Protein AF-A0A0D6M7W8-F1 (afdb_monomer_lite)

Secondary structure (DSSP, 8-state):
--S-EEEEEE--TT--GGGS---TT--EESS-EEEEEE-S--BTTTT-TT--EE--SS-BTTEEEEEES-SS--B---TT--EE-SSEEEEE--TT--SGGGS-HHHHB-SS---EEE-PPP--SSSS-------TTHHHHHHHHHHHHHHHSS--

InterPro domains:
  IPR000494 Receptor L-domain [PF01030] (2-108)
  IPR036941 Receptor L-domain superfamily [G3DSA:3.80.20.20] (1-138)

Sequence (156 aa):
MEGSMVLSLIQASNVTEADFPVFHHLREITGSLLIFHVRKLSTLSRIFPNLRIIGGQNLIQHFSLIIYQNEDLMDIGLSKLRLIRNGGVRVAENNKMCYSRYIDWKHLMAGPLNDILVDDAVEIGVGEGKICEFMTSLVYSYAAVILEVSLTSSFG

Radius of gyration: 15.67 Å; chains: 1; bounding box: 47×44×33 Å

pLDDT: mean 79.04, std 20.47, range [32.41, 97.88]

Foldseek 3Di:
DEEEAEADDPDDPPDALVPAAADPPAAEYQAAYEYYHDENHAECCRRCVRHAEQNRPHADVQARYYHAQYARHAYHNVLNHQAYEGGEHAADNHQNYPDPVVQPQVRRYDYPHYDYHHDGQDPDDDDPGDDPDPPVPVVVVRVVSVVVVVVVVPPD

Organism: NCBI:txid53326

Structure (mmCIF, N/CA/C/O backbone):
data_AF-A0A0D6M7W8-F1
#
_entry.id   AF-A0A0D6M7W8-F1
#
loop_
_atom_site.group_PDB
_atom_site.id
_atom_site.type_symbol
_atom_site.label_atom_id
_atom_site.label_alt_id
_atom_site.label_comp_id
_atom_site.label_asym_id
_atom_site.label_entity_id
_atom_site.label_seq_id
_atom_site.pdbx_PDB_ins_code
_atom_site.Cartn_x
_atom_site.Cartn_y
_atom_site.Cartn_z
_atom_site.occupancy
_atom_site.B_iso_or_equiv
_atom_site.auth_seq_id
_atom_site.auth_comp_id
_atom_site.auth_asym_id
_atom_site.auth_atom_id
_atom_site.pdbx_PDB_model_num
ATOM 1 N N . MET A 1 1 ? -3.921 -13.991 -2.825 1.00 82.81 1 MET A N 1
ATOM 2 C CA . MET A 1 1 ? -5.092 -13.607 -3.633 1.00 82.81 1 MET A CA 1
ATOM 3 C C . MET A 1 1 ? -4.616 -13.455 -5.053 1.00 82.81 1 MET A C 1
ATOM 5 O O . MET A 1 1 ? -3.616 -12.779 -5.270 1.00 82.81 1 MET A O 1
ATOM 9 N N . GLU A 1 2 ? -5.296 -14.115 -5.980 1.00 86.06 2 GLU A N 1
ATOM 10 C CA . GLU A 1 2 ? -5.044 -13.926 -7.401 1.00 86.06 2 GLU A CA 1
ATOM 11 C C . GLU A 1 2 ? -5.752 -12.651 -7.873 1.00 86.06 2 GLU A C 1
ATOM 13 O O . GLU A 1 2 ? -6.916 -12.423 -7.541 1.00 86.06 2 GLU A O 1
ATOM 18 N N . GLY A 1 3 ? -5.035 -11.804 -8.603 1.00 91.88 3 GLY A N 1
ATOM 19 C CA . GLY A 1 3 ? -5.550 -10.557 -9.153 1.00 91.88 3 GLY A CA 1
ATOM 20 C C . GLY A 1 3 ? -5.312 -9.333 -8.271 1.00 91.88 3 GLY A C 1
ATOM 21 O O . GLY A 1 3 ? -4.494 -9.340 -7.346 1.00 91.88 3 GLY A O 1
ATOM 22 N N . SER A 1 4 ? -6.000 -8.250 -8.631 1.00 94.44 4 SER A N 1
ATOM 23 C CA . SER A 1 4 ? -5.906 -6.948 -7.969 1.00 94.44 4 SER A CA 1
ATOM 24 C C . SER A 1 4 ? -6.969 -6.801 -6.884 1.00 94.44 4 SER A C 1
ATOM 26 O O . SER A 1 4 ? -8.061 -7.359 -6.983 1.00 94.44 4 SER A O 1
ATOM 28 N N . MET A 1 5 ? -6.661 -6.007 -5.867 1.00 94.31 5 MET A N 1
ATOM 29 C CA . MET A 1 5 ? -7.565 -5.694 -4.771 1.00 94.31 5 MET A CA 1
ATOM 30 C C . MET A 1 5 ? -7.838 -4.195 -4.736 1.00 94.31 5 MET A C 1
ATOM 32 O O . MET A 1 5 ? -6.912 -3.386 -4.763 1.00 94.31 5 MET A O 1
ATOM 36 N N . VAL A 1 6 ? -9.117 -3.834 -4.671 1.00 93.31 6 VAL A N 1
ATOM 37 C CA . VAL A 1 6 ? -9.568 -2.443 -4.607 1.00 93.31 6 VAL A CA 1
ATOM 38 C C . VAL A 1 6 ? -10.407 -2.268 -3.350 1.00 93.31 6 VAL A C 1
ATOM 40 O O . VAL A 1 6 ? -11.412 -2.955 -3.174 1.00 93.31 6 VAL A O 1
ATOM 43 N N . LEU A 1 7 ? -9.993 -1.350 -2.483 1.00 90.44 7 LEU A N 1
ATOM 44 C CA . LEU A 1 7 ? -10.772 -0.876 -1.348 1.00 90.44 7 LEU A CA 1
ATOM 45 C C . LEU A 1 7 ? -11.191 0.563 -1.638 1.00 90.44 7 LEU A C 1
ATOM 47 O O . LEU A 1 7 ? -10.346 1.459 -1.680 1.00 90.44 7 LEU A O 1
ATOM 51 N N . SER A 1 8 ? -12.488 0.786 -1.849 1.00 86.38 8 SER A N 1
ATOM 52 C CA . SER A 1 8 ? -12.995 2.113 -2.190 1.00 86.38 8 SER A CA 1
ATOM 53 C C . SER A 1 8 ? -14.363 2.436 -1.605 1.00 86.38 8 SER A C 1
ATOM 55 O O . SER A 1 8 ? -15.157 1.529 -1.371 1.00 86.38 8 SER A O 1
ATOM 57 N N . LEU A 1 9 ? -14.662 3.736 -1.482 1.00 69.88 9 LEU A N 1
ATOM 58 C CA . LEU A 1 9 ? -16.016 4.284 -1.290 1.00 69.88 9 LEU A CA 1
ATOM 59 C C . LEU A 1 9 ? -16.754 3.784 -0.035 1.00 69.88 9 LEU A C 1
ATOM 61 O O . LEU A 1 9 ? -17.901 3.344 -0.099 1.00 69.88 9 LEU A O 1
ATOM 65 N N . ILE A 1 10 ? -16.130 3.925 1.135 1.00 67.94 10 ILE A N 1
ATOM 66 C CA . ILE A 1 10 ? -16.795 3.679 2.423 1.00 67.94 10 ILE A CA 1
ATOM 67 C C . ILE A 1 10 ? -17.137 5.035 3.049 1.00 67.94 10 ILE A C 1
ATOM 69 O O . ILE A 1 10 ? -16.314 5.657 3.715 1.00 67.94 10 ILE A O 1
ATOM 73 N N . GLN A 1 11 ? -18.347 5.531 2.759 1.00 63.16 11 GLN A N 1
ATOM 74 C CA . GLN A 1 11 ? -18.834 6.858 3.183 1.00 63.16 11 GLN A CA 1
ATOM 75 C C . GLN A 1 11 ? -19.989 6.809 4.194 1.00 63.16 11 GLN A C 1
ATOM 77 O O . GLN A 1 11 ? -20.475 7.858 4.616 1.00 63.16 11 GLN A O 1
ATOM 82 N N . ALA A 1 12 ? -20.457 5.620 4.573 1.00 70.06 12 ALA A N 1
ATOM 83 C CA . ALA A 1 12 ? -21.596 5.495 5.473 1.00 70.06 12 ALA A CA 1
ATOM 84 C C . ALA A 1 12 ? -21.256 6.056 6.866 1.00 70.06 12 ALA A C 1
ATOM 86 O O . ALA A 1 12 ? -20.265 5.668 7.479 1.00 70.06 12 ALA A O 1
ATOM 87 N N . SER A 1 13 ? -22.103 6.951 7.381 1.00 68.81 13 SER A N 1
ATOM 88 C CA . SER A 1 13 ? -21.911 7.637 8.672 1.00 68.81 13 SER A CA 1
ATOM 89 C C . SER A 1 13 ? -21.843 6.692 9.873 1.00 68.81 13 SER A C 1
ATOM 91 O O . SER A 1 13 ? -21.274 7.049 10.900 1.00 68.81 13 SER A O 1
ATOM 93 N N . ASN A 1 14 ? -22.425 5.501 9.735 1.00 77.88 14 ASN A N 1
ATOM 94 C CA . ASN A 1 14 ? -22.518 4.500 10.795 1.00 77.88 14 ASN A CA 1
ATOM 95 C C . ASN A 1 14 ? -21.407 3.448 10.708 1.00 77.88 14 ASN A C 1
ATOM 97 O O . ASN A 1 14 ? -21.354 2.567 11.558 1.00 77.88 14 ASN A O 1
ATOM 101 N N . VAL A 1 15 ? -20.551 3.521 9.682 1.00 82.06 15 VAL A N 1
ATOM 102 C CA . VAL A 1 15 ? -19.404 2.626 9.564 1.00 82.06 15 VAL A CA 1
ATOM 103 C C . VAL A 1 15 ? -18.311 3.123 10.489 1.00 82.06 15 VAL A C 1
ATOM 105 O O . VAL A 1 15 ? -17.835 4.258 10.403 1.00 82.06 15 VAL A O 1
ATOM 108 N N . THR A 1 16 ? -17.923 2.245 11.391 1.00 85.56 16 THR A N 1
ATOM 109 C CA . THR A 1 16 ? -16.757 2.401 12.237 1.00 85.56 16 THR A CA 1
ATOM 110 C C . THR A 1 16 ? -15.578 1.698 11.588 1.00 85.56 16 THR A C 1
ATOM 112 O O . THR A 1 16 ? -15.721 0.887 10.672 1.00 85.56 16 THR A O 1
ATOM 115 N N . GLU A 1 17 ? -14.381 1.949 12.107 1.00 84.50 17 GLU A N 1
ATOM 116 C CA . GLU A 1 17 ? -13.222 1.180 11.681 1.00 84.50 17 GLU A CA 1
ATOM 117 C C . GLU A 1 17 ? -13.486 -0.328 11.856 1.00 84.50 17 GLU A C 1
ATOM 119 O O . GLU A 1 17 ? -12.999 -1.130 11.068 1.00 84.50 17 GLU A O 1
ATOM 124 N N . ALA A 1 18 ? -14.236 -0.747 12.895 1.00 86.62 18 ALA A N 1
ATOM 125 C CA . ALA A 1 18 ? -14.540 -2.148 13.251 1.00 86.62 18 ALA A CA 1
ATOM 126 C C . ALA A 1 18 ? -15.162 -2.959 12.097 1.00 86.62 18 ALA A C 1
ATOM 128 O O . ALA A 1 18 ? -14.924 -4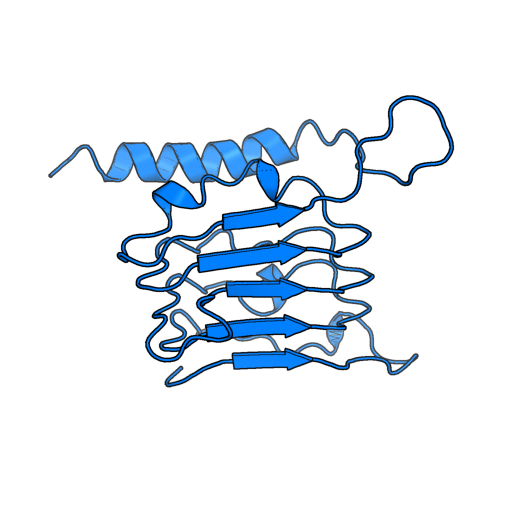.160 11.991 1.00 86.62 18 ALA A O 1
ATOM 129 N N . ASP A 1 19 ? -15.857 -2.283 11.190 1.00 88.12 19 ASP A N 1
ATOM 130 C CA . ASP A 1 19 ? -16.630 -2.914 10.121 1.00 88.12 19 ASP A CA 1
ATOM 131 C C . ASP A 1 19 ? -15.791 -3.251 8.877 1.00 88.12 19 ASP A C 1
ATOM 133 O O . ASP A 1 19 ? -16.252 -3.957 7.979 1.00 88.12 19 ASP A O 1
ATOM 137 N N . PHE A 1 20 ? -14.545 -2.770 8.808 1.00 89.31 20 PHE A N 1
ATOM 138 C CA . PHE A 1 20 ? -13.643 -3.098 7.708 1.00 89.31 20 PHE A CA 1
ATOM 139 C C . PHE A 1 20 ? -13.233 -4.578 7.741 1.00 89.31 20 PHE A C 1
ATOM 141 O O . PHE A 1 20 ? -12.866 -5.092 8.806 1.00 89.31 20 PHE A O 1
ATOM 148 N N . PRO A 1 21 ? -13.224 -5.263 6.579 1.00 90.44 21 PRO A N 1
ATOM 149 C CA . PRO A 1 21 ? -12.827 -6.661 6.503 1.00 90.44 21 PRO A CA 1
ATOM 150 C C . PRO A 1 21 ? -11.360 -6.831 6.899 1.00 90.44 21 PRO A C 1
ATOM 152 O O . PRO A 1 21 ? -10.509 -6.012 6.554 1.00 90.44 21 PRO A O 1
ATOM 155 N N . VAL A 1 22 ? -11.056 -7.930 7.589 1.00 93.56 22 VAL A N 1
ATOM 156 C CA . VAL A 1 22 ? -9.690 -8.272 7.992 1.00 93.56 22 VAL A CA 1
ATOM 157 C C . VAL A 1 22 ? -9.239 -9.535 7.275 1.00 93.56 22 VAL A C 1
ATOM 159 O O . VAL A 1 22 ? -9.831 -10.605 7.418 1.00 93.56 22 VAL A O 1
ATOM 162 N N . PHE A 1 23 ? -8.139 -9.438 6.535 1.00 94.50 23 PHE A N 1
ATOM 163 C CA . PHE A 1 23 ? -7.569 -10.548 5.783 1.00 94.50 23 PHE A CA 1
ATOM 164 C C . PHE A 1 23 ? -6.382 -11.166 6.529 1.00 94.50 23 PHE A C 1
ATOM 166 O O . PHE A 1 23 ? -5.224 -11.030 6.131 1.00 94.50 23 PHE A O 1
ATOM 173 N N . HIS A 1 24 ? -6.665 -11.896 7.612 1.00 93.56 24 HIS A N 1
ATOM 174 C CA . HIS A 1 24 ? -5.638 -12.473 8.495 1.00 93.56 24 HIS A CA 1
ATOM 175 C C . HIS A 1 24 ? -4.612 -13.363 7.779 1.00 93.56 24 HIS A C 1
ATOM 177 O O . HIS A 1 24 ? -3.445 -13.389 8.168 1.00 93.56 24 HIS A O 1
ATOM 183 N N . HIS A 1 25 ? -5.016 -14.088 6.736 1.00 95.31 25 HIS A N 1
ATOM 184 C CA . HIS A 1 25 ? -4.146 -15.039 6.035 1.00 95.31 25 HIS A CA 1
ATOM 185 C C . HIS A 1 25 ? -3.609 -14.515 4.702 1.00 95.31 25 HIS A C 1
ATOM 187 O O . HIS A 1 25 ? -2.801 -15.193 4.065 1.00 95.31 25 HIS A O 1
ATOM 193 N N . LEU A 1 26 ? -4.025 -13.321 4.272 1.00 96.38 26 LEU A N 1
ATOM 194 C CA . LEU A 1 26 ? -3.564 -12.760 3.012 1.00 96.38 26 LEU A CA 1
ATOM 195 C C . LEU A 1 26 ? -2.109 -12.316 3.153 1.00 96.38 26 LEU A C 1
ATOM 197 O O . LEU A 1 26 ? -1.793 -11.395 3.900 1.00 96.38 26 LEU A O 1
ATOM 201 N N . ARG A 1 27 ? -1.225 -13.001 2.425 1.00 96.88 27 ARG A N 1
ATOM 202 C CA . ARG A 1 27 ? 0.217 -12.712 2.392 1.00 96.88 27 ARG A CA 1
ATOM 203 C C . ARG A 1 27 ? 0.687 -12.121 1.073 1.00 96.88 27 ARG A C 1
ATOM 205 O O . ARG A 1 27 ? 1.743 -11.499 1.029 1.00 96.88 27 ARG A O 1
ATOM 212 N N . GLU A 1 28 ? -0.093 -12.304 0.019 1.00 97.44 28 GLU A N 1
ATOM 213 C CA . GLU A 1 28 ? 0.285 -11.927 -1.333 1.00 97.44 28 GLU A CA 1
ATOM 214 C C . GLU A 1 28 ? -0.940 -11.499 -2.135 1.00 97.44 28 GLU A C 1
ATOM 216 O O . GLU A 1 28 ? -1.966 -12.191 -2.130 1.00 97.44 28 GLU A O 1
ATOM 221 N N . ILE A 1 29 ? -0.802 -10.377 -2.833 1.00 97.88 29 ILE A N 1
ATOM 222 C CA . ILE A 1 29 ? -1.714 -9.896 -3.873 1.00 97.88 29 ILE A CA 1
ATOM 223 C C . ILE A 1 29 ? -0.927 -9.965 -5.178 1.00 97.88 29 ILE A C 1
ATOM 225 O O . ILE A 1 29 ? 0.118 -9.330 -5.278 1.00 97.88 29 ILE A O 1
ATOM 229 N N . THR A 1 30 ? -1.369 -10.749 -6.163 1.00 97.25 30 THR A N 1
ATOM 230 C CA . THR A 1 30 ? -0.576 -10.926 -7.395 1.00 97.25 30 THR A CA 1
ATOM 231 C C . THR A 1 30 ? -0.694 -9.742 -8.364 1.00 97.25 30 THR A C 1
ATOM 233 O O . THR A 1 30 ? 0.226 -9.504 -9.146 1.00 97.25 30 THR A O 1
ATOM 236 N N . GLY A 1 31 ? -1.785 -8.972 -8.301 1.00 96.69 31 GLY A N 1
ATOM 237 C CA . GLY A 1 31 ? -2.010 -7.745 -9.075 1.00 96.69 31 GLY A CA 1
ATOM 238 C C . GLY A 1 31 ? -1.614 -6.464 -8.330 1.00 96.69 31 GLY A C 1
ATOM 239 O O . GLY A 1 31 ? -0.595 -6.437 -7.637 1.00 96.69 31 GLY A O 1
ATOM 240 N N . SER A 1 32 ? -2.432 -5.417 -8.482 1.00 97.00 32 SER A N 1
ATOM 241 C CA . SER A 1 32 ? -2.307 -4.136 -7.769 1.00 97.00 32 SER A CA 1
ATOM 242 C C . SER A 1 32 ? -3.165 -4.088 -6.506 1.00 97.00 32 SER A C 1
ATOM 244 O O . SER A 1 32 ? -4.230 -4.702 -6.443 1.00 97.00 32 SER A O 1
ATOM 246 N N . LEU A 1 33 ? -2.749 -3.276 -5.539 1.00 97.25 33 LEU A N 1
ATOM 247 C CA . LEU A 1 33 ? -3.551 -2.840 -4.402 1.00 97.25 33 LEU A CA 1
ATOM 248 C C . LEU A 1 33 ? -3.910 -1.356 -4.565 1.00 97.25 33 LEU A C 1
ATOM 250 O O . LEU A 1 33 ? -3.019 -0.511 -4.633 1.00 97.25 33 LEU A O 1
ATOM 254 N N . LEU A 1 34 ? -5.206 -1.045 -4.604 1.00 96.31 34 LEU A N 1
ATOM 255 C CA . LEU A 1 34 ? -5.737 0.319 -4.674 1.00 96.31 34 LEU A CA 1
ATOM 256 C C . LEU A 1 34 ? -6.595 0.615 -3.442 1.00 96.31 34 LEU A C 1
ATOM 258 O O . LEU A 1 34 ? -7.587 -0.072 -3.206 1.00 96.31 34 LEU A O 1
ATOM 262 N N . ILE A 1 35 ? -6.242 1.663 -2.702 1.00 95.31 35 ILE A N 1
ATOM 263 C CA . ILE A 1 35 ? -7.006 2.206 -1.576 1.00 95.31 35 ILE A CA 1
ATOM 264 C C . ILE A 1 35 ? -7.423 3.635 -1.921 1.00 95.31 35 ILE A C 1
ATOM 266 O O . ILE A 1 35 ? -6.566 4.515 -2.042 1.00 95.31 35 ILE A O 1
ATOM 270 N N . PHE A 1 36 ? -8.723 3.864 -2.097 1.00 93.12 36 PHE A N 1
ATOM 271 C CA . PHE A 1 36 ? -9.232 5.108 -2.672 1.00 93.12 36 PHE A CA 1
ATOM 272 C C . PHE A 1 36 ? -10.520 5.608 -2.012 1.00 93.12 36 PHE A C 1
ATOM 274 O O . PHE A 1 36 ? -11.500 4.871 -1.930 1.00 93.12 36 PHE A O 1
ATOM 281 N N . HIS A 1 37 ? -10.567 6.877 -1.592 1.00 91.38 37 HIS A N 1
ATOM 282 C CA . HIS A 1 37 ? -11.753 7.475 -0.951 1.00 91.38 37 HIS A CA 1
ATOM 283 C C . HIS A 1 37 ? -12.287 6.677 0.252 1.00 91.38 37 HIS A C 1
ATOM 285 O O . HIS A 1 37 ? -13.500 6.529 0.445 1.00 91.38 37 HIS A O 1
ATOM 291 N N . VAL A 1 38 ? -11.385 6.144 1.073 1.00 89.94 38 VAL A N 1
ATOM 292 C CA . VAL A 1 38 ? -11.745 5.482 2.327 1.00 89.94 38 VAL A CA 1
ATOM 293 C C . VAL A 1 38 ? -11.792 6.506 3.464 1.00 89.94 38 VAL A C 1
ATOM 295 O O . VAL A 1 38 ? -10.905 7.353 3.609 1.00 89.94 38 VAL A O 1
ATOM 298 N N . ARG A 1 39 ? -12.839 6.415 4.290 1.00 90.06 39 ARG A N 1
ATOM 299 C CA . ARG A 1 39 ? -13.011 7.168 5.542 1.00 90.06 39 ARG A CA 1
ATOM 300 C C . ARG A 1 39 ? -13.029 6.216 6.730 1.00 90.06 39 ARG A C 1
ATOM 302 O O . ARG A 1 39 ? -13.268 5.029 6.557 1.00 90.06 39 ARG A O 1
ATOM 309 N N . LYS A 1 40 ? -12.814 6.739 7.936 1.00 89.88 40 LYS A N 1
ATOM 310 C CA . LYS A 1 40 ? -12.862 6.004 9.215 1.00 89.88 40 LYS A CA 1
ATOM 311 C C . LYS A 1 40 ? -11.875 4.839 9.346 1.00 89.88 40 LYS A C 1
ATOM 313 O O . LYS A 1 40 ? -12.013 4.041 10.265 1.00 89.88 40 LYS A O 1
ATOM 318 N N . LEU A 1 41 ? -10.875 4.770 8.471 1.00 90.12 41 LEU A N 1
ATOM 319 C CA . LEU A 1 41 ? -9.780 3.810 8.534 1.00 90.12 41 LEU A CA 1
ATOM 320 C C . LEU A 1 41 ? -8.485 4.556 8.831 1.00 90.12 41 LEU A C 1
ATOM 322 O O . LEU A 1 41 ? -8.070 5.382 8.023 1.00 90.12 41 LEU A O 1
ATOM 326 N N . SER A 1 42 ? -7.861 4.262 9.969 1.00 90.00 42 SER A N 1
ATOM 327 C CA . SER A 1 42 ? -6.637 4.935 10.418 1.00 90.00 42 SER A CA 1
ATOM 328 C C . SER A 1 42 ? -5.364 4.279 9.880 1.00 90.00 42 SER A C 1
ATOM 330 O O . SER A 1 42 ? -4.378 4.973 9.624 1.00 90.00 42 SER A O 1
ATOM 332 N N . THR A 1 43 ? -5.393 2.958 9.661 1.00 90.19 43 THR A N 1
ATOM 333 C CA . THR A 1 43 ? -4.235 2.162 9.230 1.00 90.19 43 THR A CA 1
ATOM 334 C C . THR A 1 43 ? -4.629 0.944 8.391 1.00 90.19 43 THR A C 1
ATOM 336 O O . THR A 1 43 ? -5.629 0.279 8.672 1.00 90.19 43 THR A O 1
ATOM 339 N N . LEU A 1 44 ? -3.819 0.581 7.385 1.00 92.31 44 LEU A N 1
ATOM 340 C CA . LEU A 1 44 ? -4.037 -0.658 6.617 1.00 92.31 44 LEU A CA 1
ATOM 341 C C . LEU A 1 44 ? -3.544 -1.908 7.354 1.00 92.31 44 LEU A C 1
ATOM 343 O O . LEU A 1 44 ? -3.912 -3.015 6.958 1.00 92.31 44 LEU A O 1
ATOM 347 N N . SER A 1 45 ? -2.767 -1.757 8.436 1.00 90.88 45 SER A N 1
ATOM 348 C CA . SER A 1 45 ? -2.283 -2.880 9.261 1.00 90.88 45 SER A CA 1
ATOM 349 C C . SER A 1 45 ? -3.424 -3.770 9.746 1.00 90.88 45 SER A C 1
ATOM 351 O O . SER A 1 45 ? -3.282 -4.986 9.854 1.00 90.88 45 SER A O 1
ATOM 353 N N . ARG A 1 46 ? -4.589 -3.168 9.986 1.00 90.06 46 ARG A N 1
ATOM 354 C CA . ARG A 1 46 ? -5.772 -3.878 10.437 1.00 90.06 46 ARG A CA 1
ATOM 355 C C . ARG A 1 46 ? -6.421 -4.717 9.340 1.00 90.06 46 ARG A C 1
ATOM 357 O O . ARG A 1 46 ? -6.885 -5.812 9.626 1.00 90.06 46 ARG A O 1
ATOM 364 N N . ILE A 1 47 ? -6.449 -4.228 8.105 1.00 93.56 47 ILE A N 1
ATOM 365 C CA . ILE A 1 47 ? -7.050 -4.939 6.967 1.00 93.56 47 ILE A CA 1
ATOM 366 C C . ILE A 1 47 ? -6.083 -6.005 6.444 1.00 93.56 47 ILE A C 1
ATOM 368 O O . ILE A 1 47 ? -6.485 -7.133 6.153 1.00 93.56 47 ILE A O 1
A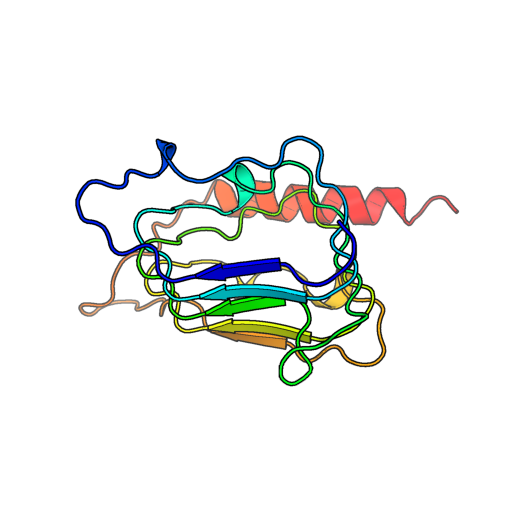TOM 372 N N . PHE A 1 48 ? -4.794 -5.669 6.378 1.00 95.50 48 PHE A N 1
ATOM 373 C CA . PHE A 1 48 ? -3.737 -6.474 5.771 1.00 95.50 48 PHE A CA 1
ATOM 374 C C . PHE A 1 48 ? -2.584 -6.776 6.747 1.00 95.50 48 PHE A C 1
ATOM 376 O O . PHE A 1 48 ? -1.422 -6.510 6.432 1.00 95.50 48 PHE A O 1
ATOM 383 N N . PRO A 1 49 ? -2.848 -7.403 7.911 1.00 94.88 49 PRO A N 1
ATOM 384 C CA . PRO A 1 49 ? -1.846 -7.578 8.973 1.00 94.88 49 PRO A CA 1
ATOM 385 C C . PRO A 1 49 ? -0.667 -8.480 8.585 1.00 94.88 49 PRO A C 1
ATOM 387 O O . PRO A 1 49 ? 0.352 -8.532 9.278 1.00 94.88 49 PRO A O 1
ATOM 390 N N . ASN A 1 50 ? -0.819 -9.261 7.513 1.00 95.75 50 ASN A N 1
ATOM 391 C CA . ASN A 1 50 ? 0.155 -10.252 7.073 1.00 95.75 50 ASN A CA 1
ATOM 392 C C . ASN A 1 50 ? 0.571 -10.112 5.609 1.00 95.75 50 ASN A C 1
ATOM 394 O O . ASN A 1 50 ? 1.255 -11.010 5.115 1.00 95.75 50 ASN A O 1
ATOM 398 N N . LEU A 1 51 ? 0.212 -9.013 4.938 1.00 96.94 51 LEU A N 1
ATOM 399 C CA . LEU A 1 51 ? 0.606 -8.782 3.552 1.00 96.94 51 LEU A CA 1
ATOM 400 C C . LEU A 1 51 ? 2.125 -8.601 3.461 1.00 96.94 51 LEU A C 1
ATOM 402 O O . LEU A 1 51 ? 2.714 -7.814 4.197 1.00 96.94 51 LEU A O 1
ATOM 406 N N . ARG A 1 52 ? 2.751 -9.367 2.567 1.00 96.62 52 ARG A N 1
ATOM 407 C CA . ARG A 1 52 ? 4.205 -9.407 2.364 1.00 96.62 52 ARG A CA 1
ATOM 408 C C . ARG A 1 52 ? 4.615 -9.061 0.945 1.00 96.62 52 ARG A C 1
ATOM 410 O O . ARG A 1 52 ? 5.706 -8.528 0.759 1.00 96.62 52 ARG A O 1
ATOM 417 N N . ILE A 1 53 ? 3.773 -9.397 -0.031 1.00 96.81 53 ILE A N 1
ATOM 418 C CA . ILE A 1 53 ? 4.114 -9.314 -1.449 1.00 96.81 53 ILE A CA 1
ATOM 419 C C . ILE A 1 53 ? 2.989 -8.640 -2.237 1.00 96.81 53 ILE A C 1
ATOM 421 O O . ILE A 1 53 ? 1.826 -9.041 -2.129 1.00 96.81 53 ILE A O 1
ATOM 425 N N . ILE A 1 54 ? 3.363 -7.672 -3.072 1.00 97.62 54 ILE A N 1
ATOM 426 C CA . ILE A 1 54 ? 2.534 -7.126 -4.152 1.00 97.62 54 ILE A CA 1
ATOM 427 C C . ILE A 1 54 ? 3.183 -7.530 -5.479 1.00 97.62 54 ILE A C 1
ATOM 429 O O . ILE A 1 54 ? 4.355 -7.249 -5.732 1.00 97.62 54 ILE A O 1
ATOM 433 N N . GLY A 1 55 ? 2.447 -8.266 -6.305 1.00 96.06 55 GLY A N 1
ATOM 434 C CA . GLY A 1 55 ? 2.973 -8.907 -7.505 1.00 96.06 55 GLY A CA 1
ATOM 435 C C . GLY A 1 55 ? 3.045 -7.988 -8.721 1.00 96.06 55 GLY A C 1
ATOM 436 O O . GLY A 1 55 ? 3.963 -8.142 -9.522 1.00 96.06 55 GLY A O 1
ATOM 437 N N . GLY A 1 56 ? 2.114 -7.042 -8.872 1.00 95.44 56 GLY A N 1
ATOM 438 C CA . GLY A 1 56 ? 2.123 -6.103 -9.996 1.00 95.44 56 GLY A CA 1
ATOM 439 C C . GLY A 1 56 ? 1.991 -6.760 -11.375 1.00 95.44 56 GLY A C 1
ATOM 440 O O . GLY A 1 56 ? 2.536 -6.248 -12.351 1.00 95.44 56 GLY A O 1
ATOM 441 N N . GLN A 1 57 ? 1.297 -7.902 -11.473 1.00 94.56 57 GLN A N 1
ATOM 442 C CA . GLN A 1 57 ? 0.990 -8.544 -12.763 1.00 94.56 57 GLN A CA 1
ATOM 443 C C . GLN A 1 57 ? 0.007 -7.712 -13.599 1.00 94.56 57 GLN A C 1
ATOM 445 O O . GLN A 1 57 ? 0.105 -7.670 -14.819 1.00 94.56 57 GLN A O 1
ATOM 450 N N . ASN A 1 58 ? -0.914 -7.025 -12.922 1.00 94.75 58 ASN A N 1
ATOM 451 C CA . ASN A 1 58 ? -1.837 -6.061 -13.506 1.00 94.75 58 ASN A CA 1
ATOM 452 C C . ASN A 1 58 ? -1.550 -4.722 -12.843 1.00 94.75 58 ASN A C 1
ATOM 454 O O . ASN A 1 58 ? -1.657 -4.659 -11.624 1.00 94.75 58 ASN A O 1
ATOM 458 N N . LEU A 1 59 ? -1.176 -3.702 -13.617 1.00 94.50 59 LEU A N 1
ATOM 459 C CA . LEU A 1 59 ? -0.839 -2.369 -13.113 1.00 94.50 59 LEU A CA 1
ATOM 460 C C . LEU A 1 59 ? -1.981 -1.385 -13.362 1.00 94.50 59 LEU A C 1
ATOM 462 O O . LEU A 1 59 ? -2.683 -1.476 -14.368 1.00 94.50 59 LEU A O 1
ATOM 466 N N . ILE A 1 60 ? -2.118 -0.395 -12.485 1.00 93.81 60 ILE A N 1
ATOM 467 C CA . ILE A 1 60 ? -3.064 0.712 -12.641 1.00 93.81 60 ILE A CA 1
ATOM 468 C C . ILE A 1 60 ? -2.238 1.974 -12.873 1.00 93.81 60 ILE A C 1
ATOM 470 O O . ILE A 1 60 ? -1.530 2.415 -11.974 1.00 93.81 60 ILE A O 1
ATOM 474 N N . GLN A 1 61 ? -2.289 2.534 -14.086 1.00 91.06 61 GLN A N 1
ATOM 475 C CA . GLN A 1 61 ? -1.476 3.701 -14.474 1.00 91.06 61 GLN A CA 1
ATOM 476 C C . GLN A 1 61 ? 0.024 3.531 -14.138 1.00 91.06 61 GLN A C 1
ATOM 478 O O . GLN A 1 61 ? 0.658 4.471 -13.682 1.00 91.06 61 GLN A O 1
ATOM 483 N N . HIS A 1 62 ? 0.577 2.327 -14.341 1.00 93.56 62 HIS A N 1
ATOM 484 C CA . HIS A 1 62 ? 1.958 1.924 -13.996 1.00 93.56 62 HIS A CA 1
ATOM 485 C C . HIS A 1 62 ? 2.248 1.650 -12.508 1.00 93.56 62 HIS A C 1
ATOM 487 O O . HIS A 1 62 ? 3.336 1.174 -12.181 1.00 93.56 62 HIS A O 1
ATOM 493 N N . PHE A 1 63 ? 1.275 1.833 -11.615 1.00 96.31 63 PHE A N 1
ATOM 494 C CA . PHE A 1 63 ? 1.424 1.582 -10.180 1.00 96.31 63 PHE A CA 1
ATOM 495 C C . PHE A 1 63 ? 0.830 0.233 -9.759 1.00 96.31 63 PHE A C 1
ATOM 497 O O . PHE A 1 63 ? -0.224 -0.203 -10.244 1.00 96.31 63 PHE A O 1
ATOM 504 N N . SER A 1 64 ? 1.501 -0.427 -8.818 1.00 96.62 64 SER A N 1
ATOM 505 C CA . SER A 1 64 ? 1.025 -1.654 -8.168 1.00 96.62 64 SER A CA 1
ATOM 506 C C . SER A 1 64 ? 0.553 -1.421 -6.736 1.00 96.62 64 SER A C 1
ATOM 508 O O . SER A 1 64 ? -0.270 -2.188 -6.240 1.00 96.62 64 SER A O 1
ATOM 510 N N . LEU A 1 65 ? 0.986 -0.333 -6.099 1.00 97.00 65 LEU A N 1
ATOM 511 C CA . LEU A 1 65 ? 0.451 0.147 -4.829 1.00 97.00 65 LEU A CA 1
ATOM 512 C C . LEU A 1 65 ? -0.034 1.586 -4.996 1.00 97.00 65 LEU A C 1
ATOM 514 O O . LEU A 1 65 ? 0.758 2.473 -5.310 1.00 97.00 65 LEU A O 1
ATOM 518 N N . ILE A 1 66 ? -1.327 1.814 -4.776 1.00 96.56 66 ILE A N 1
ATOM 519 C CA . ILE A 1 66 ? -1.944 3.138 -4.847 1.00 96.56 66 ILE A CA 1
ATOM 520 C C . ILE A 1 66 ? -2.736 3.386 -3.566 1.00 96.56 66 ILE A C 1
ATOM 522 O O . ILE A 1 66 ? -3.677 2.655 -3.262 1.00 96.56 66 ILE A O 1
ATOM 526 N N . ILE A 1 67 ? -2.382 4.440 -2.840 1.00 95.12 67 ILE A N 1
ATOM 527 C CA . ILE A 1 67 ? -3.092 4.925 -1.656 1.00 95.12 67 ILE A CA 1
ATOM 528 C C . I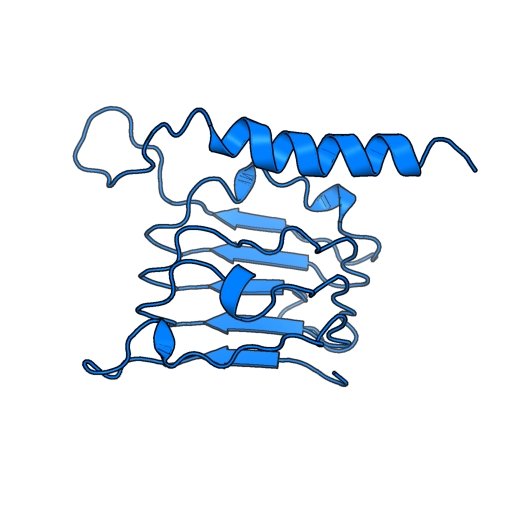LE A 1 67 ? -3.412 6.395 -1.906 1.00 95.12 67 ILE A C 1
ATOM 530 O O . ILE A 1 67 ? -2.527 7.250 -1.854 1.00 95.12 67 ILE A O 1
ATOM 534 N N . TYR A 1 68 ? -4.663 6.689 -2.242 1.00 93.31 68 TYR A N 1
ATOM 535 C CA . TYR A 1 68 ? -5.035 7.984 -2.802 1.00 93.31 68 TYR A CA 1
ATOM 536 C C . TYR A 1 68 ? -6.331 8.537 -2.203 1.00 93.31 68 TYR A C 1
ATOM 538 O O . TYR A 1 68 ? -7.314 7.808 -2.072 1.00 93.31 68 TYR A O 1
ATOM 546 N N . GLN A 1 69 ? -6.354 9.832 -1.872 1.00 91.81 69 GLN A N 1
ATOM 547 C CA . GLN A 1 69 ? -7.561 10.550 -1.425 1.00 91.81 69 GLN A CA 1
ATOM 548 C C . GLN A 1 69 ? -8.285 9.919 -0.220 1.00 91.81 69 GLN A C 1
ATOM 550 O O . GLN A 1 69 ? -9.519 9.890 -0.167 1.00 91.81 69 GLN A O 1
ATOM 555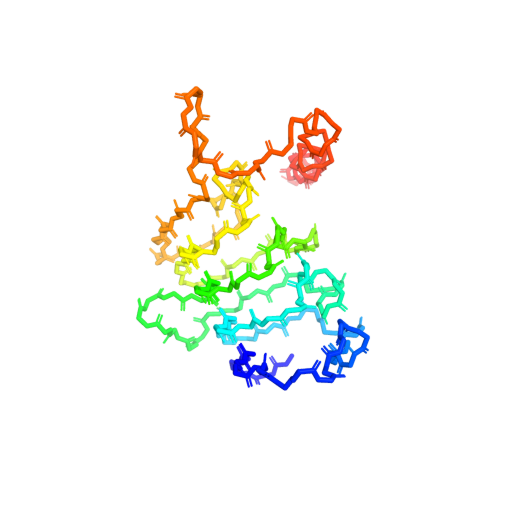 N N . ASN A 1 70 ? -7.535 9.402 0.760 1.00 90.56 70 ASN A N 1
ATOM 556 C CA . ASN A 1 70 ? -8.100 8.865 2.001 1.00 90.56 70 ASN A CA 1
ATOM 557 C C . ASN A 1 70 ? -8.088 9.934 3.106 1.00 90.56 70 ASN A C 1
ATOM 559 O O . ASN A 1 70 ? -7.059 10.540 3.398 1.00 90.56 70 ASN A O 1
ATOM 563 N N . GLU A 1 71 ? -9.246 10.175 3.725 1.00 88.31 71 GLU A N 1
ATOM 564 C CA . GLU A 1 71 ? -9.449 11.323 4.626 1.00 88.31 71 GLU A CA 1
ATOM 565 C C . GLU A 1 71 ? -8.939 11.072 6.050 1.00 88.31 71 GLU A C 1
ATOM 567 O O . GLU A 1 71 ? -8.430 11.981 6.705 1.00 88.31 71 GLU A O 1
ATOM 572 N N . ASP A 1 72 ? -9.092 9.837 6.532 1.00 88.81 72 ASP A N 1
ATOM 573 C CA . ASP A 1 72 ? -8.795 9.452 7.915 1.00 88.81 72 ASP A CA 1
ATOM 574 C C . ASP A 1 72 ? -7.535 8.588 8.058 1.00 88.81 72 ASP A C 1
ATOM 576 O O . ASP A 1 72 ? -7.135 8.288 9.182 1.00 88.81 72 ASP A O 1
ATOM 580 N N . LEU A 1 73 ? -6.907 8.211 6.939 1.00 88.19 73 LEU A N 1
ATOM 581 C CA . LEU A 1 73 ? -5.747 7.325 6.924 1.00 88.19 73 LEU A CA 1
ATOM 582 C C . LEU A 1 73 ? -4.503 8.089 7.390 1.00 88.19 73 LEU A C 1
ATOM 584 O O . LEU A 1 73 ? -4.083 9.048 6.744 1.00 88.19 73 LEU A O 1
ATOM 588 N N . MET A 1 74 ? -3.939 7.662 8.519 1.00 85.94 74 MET A N 1
ATOM 589 C CA . MET A 1 74 ? -2.794 8.308 9.172 1.00 85.94 74 MET A CA 1
ATOM 590 C C . MET A 1 74 ? -1.486 7.566 8.912 1.00 85.94 74 MET A C 1
ATOM 592 O O . MET A 1 74 ? -0.436 8.187 8.768 1.00 85.94 74 MET A O 1
ATOM 596 N N . ASP A 1 75 ? -1.561 6.239 8.832 1.00 83.81 75 ASP A N 1
ATOM 597 C CA . ASP A 1 75 ? -0.412 5.363 8.640 1.00 83.81 75 ASP A CA 1
ATOM 598 C C . ASP A 1 75 ? -0.719 4.293 7.584 1.00 83.81 75 ASP A C 1
ATOM 600 O O . ASP A 1 75 ? -1.823 3.747 7.520 1.00 83.81 75 ASP A O 1
ATOM 604 N N . ILE A 1 76 ? 0.273 3.949 6.765 1.00 89.06 76 ILE A N 1
ATOM 605 C CA . ILE A 1 76 ? 0.161 2.841 5.813 1.00 89.06 76 ILE A CA 1
ATOM 606 C C . ILE A 1 76 ? 0.076 1.518 6.581 1.00 89.06 76 ILE A C 1
ATOM 608 O O . ILE A 1 76 ? -0.749 0.674 6.244 1.00 89.06 76 ILE A O 1
ATOM 612 N N . GLY A 1 77 ? 0.880 1.317 7.630 1.00 88.00 77 GLY A N 1
ATOM 613 C CA . GLY A 1 77 ? 0.769 0.150 8.517 1.00 88.00 77 GLY A CA 1
ATOM 614 C C . GLY A 1 77 ? 1.097 -1.212 7.886 1.00 88.00 77 GLY A C 1
ATOM 615 O O . GLY A 1 77 ? 0.870 -2.253 8.502 1.00 88.00 77 GLY A O 1
ATOM 616 N N . LEU A 1 78 ? 1.643 -1.253 6.668 1.00 91.12 78 LEU A N 1
ATOM 617 C CA . LEU A 1 78 ? 2.028 -2.495 5.986 1.00 91.12 78 LEU A CA 1
ATOM 618 C C . LEU A 1 78 ? 3.417 -2.982 6.442 1.00 91.12 78 LEU A C 1
ATOM 620 O O . LEU A 1 78 ? 4.311 -3.208 5.633 1.00 91.12 78 LEU A O 1
ATOM 624 N N . SER A 1 79 ? 3.604 -3.171 7.750 1.00 87.19 79 SER A N 1
ATOM 625 C CA . SER A 1 79 ? 4.910 -3.456 8.378 1.00 87.19 79 SER A CA 1
ATOM 626 C C . SER A 1 79 ? 5.579 -4.763 7.932 1.00 87.19 79 SER A C 1
ATOM 628 O O . SER A 1 79 ? 6.789 -4.928 8.078 1.00 87.19 79 SER A O 1
ATOM 630 N N . LYS A 1 80 ? 4.805 -5.707 7.383 1.00 92.50 80 LYS A N 1
ATOM 631 C CA . LYS A 1 80 ? 5.315 -6.983 6.857 1.00 92.50 80 LYS A CA 1
ATOM 632 C C . LYS A 1 80 ? 5.541 -6.971 5.351 1.00 92.50 80 LYS A C 1
ATOM 634 O O . LYS A 1 80 ? 5.979 -7.995 4.827 1.00 92.50 80 LYS A O 1
ATOM 639 N N . LEU A 1 81 ? 5.262 -5.862 4.666 1.00 94.44 81 LEU A N 1
ATOM 640 C CA . LEU A 1 81 ? 5.543 -5.729 3.244 1.00 94.44 81 LEU A CA 1
ATOM 641 C C . LEU A 1 81 ? 7.055 -5.822 3.034 1.00 94.44 81 LEU A C 1
ATOM 643 O O . LEU A 1 81 ? 7.824 -5.075 3.632 1.00 94.44 81 LEU A O 1
ATOM 647 N N . ARG A 1 82 ? 7.477 -6.789 2.219 1.00 93.56 82 ARG A N 1
ATOM 648 C CA . ARG A 1 82 ? 8.891 -7.038 1.911 1.00 93.56 82 ARG A CA 1
ATOM 649 C C . ARG A 1 82 ? 9.207 -6.860 0.435 1.00 93.56 82 ARG A C 1
ATOM 651 O O . ARG A 1 82 ? 10.365 -6.650 0.109 1.00 93.56 82 ARG A O 1
ATOM 658 N N . LEU A 1 83 ? 8.213 -6.996 -0.444 1.00 94.44 83 LEU A N 1
ATOM 659 C CA . LEU A 1 83 ? 8.460 -7.023 -1.879 1.00 94.44 83 LEU A CA 1
ATOM 660 C C . LEU A 1 83 ? 7.286 -6.478 -2.693 1.00 94.44 83 LEU A C 1
ATOM 662 O O . LEU A 1 83 ? 6.154 -6.950 -2.581 1.00 94.44 83 LEU A O 1
ATOM 666 N N . ILE A 1 84 ? 7.604 -5.560 -3.593 1.00 96.31 84 ILE A N 1
ATOM 667 C CA . ILE A 1 84 ? 6.791 -5.120 -4.718 1.00 96.31 84 ILE A CA 1
ATOM 668 C C . ILE A 1 84 ? 7.520 -5.594 -5.978 1.00 96.31 84 ILE A C 1
ATOM 670 O O . ILE A 1 84 ? 8.573 -5.072 -6.348 1.00 96.31 84 ILE A O 1
ATOM 674 N N . ARG A 1 85 ? 7.005 -6.652 -6.614 1.00 95.25 85 ARG A N 1
ATOM 675 C CA . ARG A 1 85 ? 7.704 -7.315 -7.729 1.00 95.25 85 ARG A CA 1
ATOM 676 C C . ARG A 1 85 ? 7.738 -6.468 -8.995 1.00 95.25 85 ARG A C 1
ATOM 678 O O . ARG A 1 85 ? 8.701 -6.557 -9.746 1.00 95.25 85 ARG A O 1
ATOM 685 N N . ASN A 1 86 ? 6.688 -5.697 -9.251 1.00 94.44 86 ASN A N 1
ATOM 686 C CA . ASN A 1 86 ? 6.559 -4.873 -10.446 1.00 94.44 86 ASN A CA 1
ATOM 687 C C . ASN A 1 86 ? 5.602 -3.703 -10.195 1.00 94.44 86 ASN A C 1
ATOM 689 O O . ASN A 1 86 ? 4.660 -3.839 -9.413 1.00 94.44 86 ASN A O 1
ATOM 693 N N . GLY A 1 87 ? 5.816 -2.590 -10.895 1.00 95.50 87 GLY A N 1
ATOM 694 C CA . GLY A 1 87 ? 5.004 -1.380 -10.797 1.00 95.50 87 GLY A CA 1
ATOM 695 C C . GLY A 1 87 ? 5.455 -0.427 -9.695 1.00 95.50 87 GLY A C 1
ATOM 696 O O . GLY A 1 87 ? 6.050 -0.835 -8.699 1.00 95.50 87 GLY A O 1
ATOM 697 N N . GLY A 1 88 ? 5.130 0.848 -9.889 1.00 95.25 88 GLY A N 1
ATOM 698 C CA . GLY A 1 88 ? 5.460 1.917 -8.956 1.00 95.25 88 GLY A CA 1
ATOM 699 C C . GLY A 1 88 ? 4.573 1.969 -7.709 1.00 95.25 88 GLY A C 1
ATOM 700 O O . GLY A 1 88 ? 3.560 1.266 -7.590 1.00 95.25 88 GLY A O 1
ATOM 701 N N . VAL A 1 89 ? 4.915 2.904 -6.825 1.00 95.56 89 VAL A N 1
ATOM 702 C CA . VAL A 1 89 ? 4.155 3.269 -5.624 1.00 95.56 89 VAL A CA 1
ATOM 703 C C . VAL A 1 89 ? 3.614 4.690 -5.757 1.00 95.56 89 VAL A C 1
ATOM 705 O O . VAL A 1 89 ? 4.368 5.626 -6.017 1.00 95.56 89 VAL A O 1
ATOM 708 N N . ARG A 1 90 ? 2.308 4.857 -5.535 1.00 95.12 90 ARG A N 1
ATOM 709 C CA . ARG A 1 90 ? 1.647 6.162 -5.453 1.00 95.12 90 ARG A CA 1
ATOM 710 C C . ARG A 1 90 ? 0.955 6.330 -4.107 1.00 95.12 90 ARG A C 1
ATOM 712 O O . ARG A 1 90 ? -0.005 5.623 -3.811 1.00 95.12 90 ARG A O 1
ATOM 719 N N . VAL A 1 91 ? 1.391 7.307 -3.327 1.00 93.31 91 VAL A N 1
ATOM 720 C CA . VAL A 1 91 ? 0.771 7.724 -2.069 1.00 93.31 91 VAL A CA 1
ATOM 721 C C . VAL A 1 91 ? 0.550 9.225 -2.151 1.00 93.31 91 VAL A C 1
ATOM 723 O O . VAL A 1 91 ? 1.503 9.981 -2.070 1.00 93.31 91 VAL A O 1
ATOM 726 N N . ALA A 1 92 ? -0.680 9.677 -2.373 1.00 91.06 92 ALA A N 1
ATOM 727 C CA . ALA A 1 92 ? -0.939 11.106 -2.558 1.00 91.06 92 ALA A CA 1
ATOM 728 C C . ALA A 1 92 ? -2.322 11.511 -2.046 1.00 91.06 92 ALA A C 1
ATOM 730 O O . ALA A 1 92 ? -3.247 10.700 -2.012 1.00 91.06 92 ALA A O 1
ATOM 731 N N . GLU A 1 93 ? -2.469 12.781 -1.669 1.00 89.19 93 GLU A N 1
ATOM 732 C CA . GLU A 1 93 ? -3.743 13.375 -1.232 1.00 89.19 93 GLU A CA 1
ATOM 733 C C . GLU A 1 93 ? -4.395 12.651 -0.033 1.00 89.19 93 GLU A C 1
ATOM 735 O O . GLU A 1 93 ? -5.615 12.626 0.116 1.00 89.19 93 GLU A O 1
ATOM 740 N N . ASN A 1 94 ? -3.590 12.049 0.848 1.00 88.44 94 ASN A N 1
ATOM 741 C CA . ASN A 1 94 ? -4.072 11.456 2.097 1.00 88.44 94 ASN A CA 1
ATOM 742 C C . ASN A 1 94 ? -3.914 12.483 3.231 1.00 88.44 94 ASN A C 1
ATOM 744 O O . ASN A 1 94 ? -2.835 12.632 3.797 1.00 88.44 94 ASN A O 1
ATOM 748 N N . ASN A 1 95 ? -4.989 13.208 3.555 1.00 83.50 95 ASN A N 1
ATOM 749 C CA . ASN A 1 95 ? -4.947 14.453 4.347 1.00 83.50 95 ASN A CA 1
ATOM 750 C C . ASN A 1 95 ? -4.349 14.339 5.758 1.00 83.50 95 ASN A C 1
ATOM 752 O O . ASN A 1 95 ? -3.966 15.355 6.336 1.00 83.50 95 ASN A O 1
ATOM 756 N N . LYS A 1 96 ? -4.333 13.137 6.340 1.00 84.25 96 LYS A N 1
ATOM 757 C CA . LYS A 1 96 ? -3.794 12.876 7.683 1.00 84.25 96 LYS A CA 1
ATOM 758 C C . LYS A 1 96 ? -2.562 11.976 7.668 1.00 84.25 96 LYS A C 1
ATOM 760 O O . LYS A 1 96 ? -2.069 11.625 8.736 1.00 84.25 96 LYS A O 1
ATOM 765 N N . MET A 1 97 ? -2.092 11.577 6.487 1.00 83.69 97 MET A N 1
ATOM 766 C CA . MET A 1 97 ? -0.968 10.665 6.366 1.00 83.69 97 MET A CA 1
ATOM 767 C C . MET A 1 97 ? 0.339 11.415 6.563 1.00 83.69 97 MET A C 1
ATOM 769 O O . MET A 1 97 ? 0.642 12.374 5.851 1.00 83.69 97 MET A O 1
ATOM 773 N N . CYS A 1 98 ? 1.115 10.925 7.518 1.00 74.69 98 CYS A N 1
ATOM 774 C CA . CYS A 1 98 ? 2.438 11.425 7.831 1.00 74.69 98 CYS A CA 1
ATOM 775 C C . CYS A 1 98 ? 3.456 10.306 7.610 1.00 74.69 98 CYS A C 1
ATOM 777 O O . CYS A 1 98 ? 3.151 9.129 7.796 1.00 74.69 98 CYS A O 1
ATOM 779 N N . TYR A 1 99 ? 4.687 10.681 7.276 1.00 74.06 99 TYR A N 1
ATOM 780 C CA . TYR A 1 99 ? 5.853 9.798 7.225 1.00 74.06 99 TYR A CA 1
ATOM 781 C C . TYR A 1 99 ? 5.944 8.803 6.064 1.00 74.06 99 TYR A C 1
ATOM 783 O O . TYR A 1 99 ? 6.919 8.048 6.012 1.00 74.06 99 TYR A O 1
ATOM 791 N N . SER A 1 100 ? 5.019 8.804 5.102 1.00 80.75 100 SER A N 1
ATOM 792 C CA . SER A 1 100 ? 5.126 7.887 3.961 1.00 80.75 100 SER A CA 1
ATOM 793 C C . SER A 1 100 ? 6.347 8.192 3.081 1.00 80.75 100 SER A C 1
ATOM 795 O O . SER A 1 100 ? 6.878 7.284 2.433 1.00 80.75 100 SER A O 1
ATOM 797 N N . ARG A 1 101 ? 6.875 9.428 3.146 1.00 80.38 101 ARG A N 1
ATOM 798 C CA . ARG A 1 101 ? 8.141 9.837 2.509 1.00 80.38 101 ARG A CA 1
ATOM 799 C C . ARG A 1 101 ? 9.392 9.174 3.096 1.00 80.38 101 ARG A C 1
ATOM 801 O O . ARG A 1 101 ? 10.407 9.108 2.412 1.00 80.38 101 ARG A O 1
ATOM 808 N N . TYR A 1 102 ? 9.351 8.720 4.353 1.00 80.88 102 TYR A N 1
ATOM 809 C CA . TYR A 1 102 ? 10.518 8.139 5.038 1.00 80.88 102 TYR A CA 1
ATOM 810 C C . TYR A 1 102 ? 10.642 6.623 4.831 1.00 80.88 102 TYR A C 1
ATOM 812 O O . TYR A 1 102 ? 11.597 6.012 5.307 1.00 80.88 102 TYR A O 1
ATOM 820 N N . ILE A 1 103 ? 9.692 6.002 4.132 1.00 84.00 103 ILE A N 1
ATOM 821 C CA . ILE A 1 103 ? 9.764 4.589 3.764 1.00 84.00 103 ILE A CA 1
ATOM 822 C C . ILE A 1 103 ? 10.739 4.446 2.590 1.00 84.00 103 ILE A C 1
ATOM 824 O O . ILE A 1 103 ? 10.599 5.121 1.570 1.00 84.00 103 ILE A O 1
ATOM 828 N N . ASP A 1 104 ? 11.705 3.531 2.707 1.00 87.00 104 ASP A N 1
ATOM 829 C CA . ASP A 1 104 ? 12.605 3.190 1.601 1.00 87.00 104 ASP A CA 1
ATOM 830 C C . ASP A 1 104 ? 11.886 2.311 0.565 1.00 87.00 104 ASP A C 1
ATOM 832 O O . ASP A 1 104 ? 12.054 1.092 0.485 1.00 87.00 104 ASP A O 1
ATOM 836 N N . TRP A 1 105 ? 11.034 2.949 -0.237 1.00 89.81 105 TRP A N 1
ATOM 837 C CA . TRP A 1 105 ? 10.280 2.291 -1.301 1.00 89.81 105 TRP A CA 1
ATOM 838 C C . TRP A 1 105 ? 11.189 1.617 -2.325 1.00 89.81 105 TRP A C 1
ATOM 840 O O . TRP A 1 105 ? 10.831 0.568 -2.857 1.00 89.81 105 TRP A O 1
ATOM 850 N N . LYS A 1 106 ? 12.374 2.184 -2.584 1.00 89.56 106 LYS A N 1
ATOM 851 C CA . LYS A 1 106 ? 13.332 1.608 -3.535 1.00 89.56 106 LYS A CA 1
ATOM 852 C C . LYS A 1 106 ? 13.818 0.247 -3.065 1.00 89.56 106 LYS A C 1
ATOM 854 O O . LYS A 1 106 ? 13.923 -0.653 -3.887 1.00 89.56 106 LYS A O 1
ATOM 859 N N . HIS A 1 107 ? 14.049 0.080 -1.765 1.00 90.19 107 HIS A N 1
ATOM 860 C CA . HIS A 1 107 ? 14.430 -1.210 -1.198 1.00 90.19 107 HIS A CA 1
ATOM 861 C C . HIS A 1 107 ? 13.318 -2.268 -1.299 1.00 90.19 107 HIS A C 1
ATOM 863 O O . HIS A 1 107 ? 13.598 -3.457 -1.428 1.00 90.19 107 HIS A O 1
ATOM 869 N N . LEU A 1 108 ? 12.051 -1.851 -1.268 1.00 90.56 108 LEU A N 1
ATOM 870 C CA . LEU A 1 108 ? 10.909 -2.762 -1.384 1.00 90.56 108 LEU A CA 1
ATOM 871 C C . LEU A 1 108 ? 10.599 -3.165 -2.832 1.00 90.56 108 LEU A C 1
ATOM 873 O O . LEU A 1 108 ? 9.892 -4.150 -3.040 1.00 90.56 108 LEU A O 1
ATOM 877 N N . MET A 1 109 ? 11.079 -2.426 -3.832 1.00 93.38 109 MET A N 1
ATOM 878 C CA . MET A 1 109 ? 10.761 -2.655 -5.244 1.00 93.38 109 MET A CA 1
ATOM 879 C C . MET A 1 109 ? 11.867 -3.430 -5.964 1.00 93.38 109 MET A C 1
ATOM 881 O O . MET A 1 109 ? 13.041 -3.090 -5.865 1.00 93.38 109 MET A O 1
ATOM 885 N N . ALA A 1 110 ? 11.484 -4.436 -6.754 1.00 89.56 110 ALA A N 1
ATOM 886 C CA . ALA A 1 110 ? 12.423 -5.240 -7.551 1.00 89.56 110 ALA A CA 1
ATOM 887 C C . ALA A 1 110 ? 12.235 -5.107 -9.074 1.00 89.56 110 ALA A C 1
ATOM 889 O O . ALA A 1 110 ? 13.084 -5.557 -9.843 1.00 89.56 110 ALA A O 1
ATOM 890 N N . GLY A 1 111 ? 11.113 -4.538 -9.520 1.00 82.88 111 GLY A N 1
ATOM 891 C CA . GLY A 1 111 ? 10.741 -4.481 -10.933 1.00 82.88 111 GLY A CA 1
ATOM 892 C C . GLY A 1 111 ? 11.379 -3.321 -11.706 1.00 82.88 111 GLY A C 1
ATOM 893 O O . GLY A 1 111 ? 11.846 -2.355 -11.105 1.00 82.88 111 GLY A O 1
ATOM 894 N N . PRO A 1 112 ? 11.357 -3.381 -13.053 1.00 79.50 112 PRO A N 1
ATOM 895 C CA . PRO A 1 112 ? 11.884 -2.317 -13.909 1.00 79.50 112 PRO A CA 1
ATOM 896 C C . PRO A 1 112 ? 11.029 -1.043 -13.861 1.00 79.50 112 PRO A C 1
ATOM 898 O O . PRO A 1 112 ? 11.539 0.046 -14.095 1.00 79.50 112 PRO A O 1
ATOM 901 N N . LEU A 1 113 ? 9.733 -1.184 -13.566 1.00 80.19 113 LEU A N 1
ATOM 902 C CA . LEU A 1 113 ? 8.827 -0.073 -13.292 1.00 80.19 113 LEU A CA 1
ATOM 903 C C . LEU A 1 113 ? 8.839 0.193 -11.788 1.00 80.19 113 LEU A C 1
ATOM 905 O O . LEU A 1 113 ? 8.345 -0.637 -11.024 1.00 80.19 113 LEU A O 1
ATOM 909 N N . ASN A 1 114 ? 9.411 1.324 -11.382 1.00 82.06 114 ASN A N 1
ATOM 910 C CA . ASN A 1 114 ? 9.657 1.673 -9.982 1.00 82.06 114 ASN A CA 1
ATOM 911 C C . ASN A 1 114 ? 9.411 3.164 -9.688 1.00 82.06 114 ASN A C 1
ATOM 913 O O . ASN A 1 114 ? 10.074 3.751 -8.832 1.00 82.06 114 ASN A O 1
ATOM 917 N N . ASP A 1 115 ? 8.455 3.773 -10.395 1.00 90.00 115 ASP A N 1
ATOM 918 C CA . ASP A 1 115 ? 8.053 5.160 -10.158 1.00 90.00 115 ASP A CA 1
ATOM 919 C C . ASP A 1 115 ? 7.540 5.326 -8.721 1.00 90.00 115 ASP A C 1
ATOM 921 O O . ASP A 1 115 ? 6.684 4.569 -8.262 1.00 90.00 115 ASP A O 1
ATOM 925 N N . ILE A 1 116 ? 8.052 6.326 -8.004 1.00 91.12 116 ILE A N 1
ATOM 926 C CA . ILE A 1 116 ? 7.633 6.653 -6.636 1.00 91.12 116 ILE A CA 1
ATOM 927 C C . ILE A 1 116 ? 7.023 8.048 -6.663 1.00 91.12 116 ILE A C 1
ATOM 929 O O . ILE A 1 116 ? 7.731 9.028 -6.892 1.00 91.12 116 ILE A O 1
ATOM 933 N N . LEU A 1 117 ? 5.720 8.133 -6.411 1.00 90.62 117 LEU A N 1
ATOM 934 C CA . LEU A 1 117 ? 4.986 9.386 -6.248 1.00 90.62 117 LEU A CA 1
ATOM 935 C C . LEU A 1 117 ? 4.426 9.425 -4.831 1.00 90.62 117 LEU A C 1
ATOM 937 O O . LEU A 1 117 ? 3.428 8.765 -4.549 1.00 90.62 117 LEU A O 1
ATOM 941 N N . VAL A 1 118 ? 5.092 10.144 -3.932 1.00 87.44 118 VAL A N 1
ATOM 942 C CA . VAL A 1 118 ? 4.723 10.192 -2.516 1.00 87.44 118 VAL A CA 1
ATOM 943 C C . VAL A 1 118 ? 4.600 11.640 -2.064 1.00 87.44 118 VAL A C 1
ATOM 945 O O . VAL A 1 118 ? 5.605 12.341 -1.969 1.00 87.44 118 VAL A O 1
ATOM 948 N N . ASP A 1 119 ? 3.371 12.038 -1.749 1.00 81.50 119 ASP A N 1
ATOM 949 C CA . ASP A 1 119 ? 3.004 13.343 -1.215 1.00 81.50 119 ASP A CA 1
ATOM 950 C C . ASP A 1 119 ? 2.393 13.145 0.179 1.00 81.50 119 ASP A C 1
ATOM 952 O O . ASP A 1 119 ? 1.264 12.666 0.331 1.00 81.50 119 ASP A O 1
ATOM 956 N N . ASP A 1 120 ? 3.159 13.499 1.208 1.00 68.12 120 ASP A N 1
ATOM 957 C CA . ASP A 1 120 ? 2.687 13.508 2.595 1.00 68.12 120 ASP A CA 1
ATOM 958 C 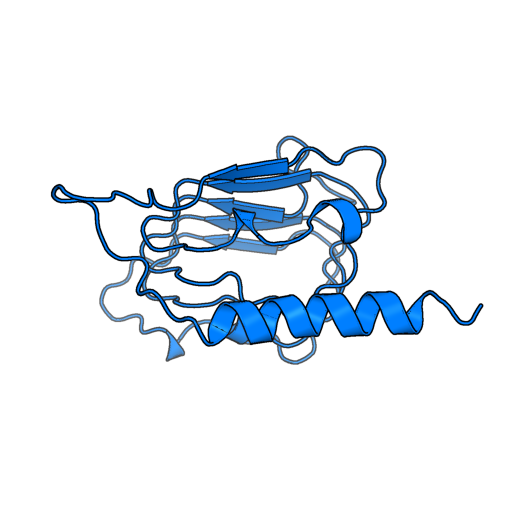C . ASP A 1 120 ? 1.826 14.747 2.884 1.00 68.12 120 ASP A C 1
ATOM 960 O O . ASP A 1 120 ? 1.940 15.778 2.212 1.00 68.12 120 ASP A O 1
ATOM 964 N N . ALA A 1 121 ? 1.026 14.688 3.955 1.00 59.34 121 ALA A N 1
ATOM 965 C CA . ALA A 1 121 ? 0.451 15.893 4.539 1.00 59.34 121 ALA A CA 1
ATOM 966 C C . ALA A 1 121 ? 1.572 16.907 4.854 1.00 59.34 121 ALA A C 1
ATOM 968 O O . ALA A 1 121 ? 2.667 16.544 5.300 1.00 59.34 121 ALA A O 1
ATOM 969 N N . VAL A 1 122 ? 1.323 18.186 4.563 1.00 52.38 122 VAL A N 1
ATOM 970 C CA . VAL A 1 122 ? 2.345 19.234 4.665 1.00 52.38 122 VAL A CA 1
ATOM 971 C C . VAL A 1 122 ? 2.797 19.388 6.122 1.00 52.38 122 VAL A C 1
ATOM 973 O O . VAL A 1 122 ? 1.992 19.708 6.994 1.00 52.38 122 VAL A O 1
ATOM 976 N N . GLU A 1 123 ? 4.100 19.230 6.376 1.00 48.50 123 GLU A N 1
ATOM 977 C CA . GLU A 1 123 ? 4.734 19.673 7.622 1.00 48.50 123 GLU A CA 1
ATOM 978 C C . GLU A 1 123 ? 4.811 21.210 7.583 1.00 48.50 123 GLU A C 1
ATOM 980 O O . GLU A 1 123 ? 5.775 21.773 7.066 1.00 48.50 123 GLU A O 1
ATOM 985 N N . ILE A 1 124 ? 3.784 21.921 8.061 1.00 44.44 124 ILE A N 1
ATOM 986 C CA . ILE A 1 124 ? 3.870 23.384 8.197 1.00 44.44 124 ILE A CA 1
ATOM 987 C C . ILE A 1 124 ? 4.388 23.729 9.591 1.00 44.44 124 ILE A C 1
ATOM 989 O O . ILE A 1 124 ? 3.666 23.669 10.586 1.00 44.44 124 ILE A O 1
ATOM 993 N N . GLY A 1 125 ? 5.649 24.160 9.644 1.00 48.81 125 GLY A N 1
ATOM 994 C CA . GLY A 1 125 ? 6.111 25.049 10.698 1.00 48.81 125 GLY A CA 1
ATOM 995 C C . GLY A 1 125 ? 5.358 26.378 10.604 1.00 48.81 125 GLY A C 1
ATOM 996 O O . GLY A 1 125 ? 5.441 27.062 9.594 1.00 48.81 125 GLY A O 1
ATOM 997 N N . VAL A 1 126 ? 4.640 26.725 11.675 1.00 44.66 126 VAL A N 1
ATOM 998 C CA . VAL A 1 126 ? 4.041 28.046 11.944 1.00 44.66 126 VAL A CA 1
ATOM 999 C C . VAL A 1 126 ? 3.040 28.534 10.879 1.00 44.66 126 VAL A C 1
ATOM 1001 O O . VAL A 1 126 ? 3.373 29.316 9.997 1.00 44.66 126 VAL A O 1
ATOM 1004 N N . GLY A 1 127 ? 1.769 28.143 11.032 1.00 44.19 127 GLY A N 1
ATOM 1005 C CA . GLY A 1 127 ? 0.634 28.775 10.345 1.00 44.19 127 GLY A CA 1
ATOM 1006 C C . GLY A 1 127 ? -0.398 27.770 9.844 1.00 44.19 127 GLY A C 1
ATOM 1007 O O . GLY A 1 127 ? -0.252 27.236 8.756 1.00 44.19 127 GLY A O 1
ATOM 1008 N N . GLU A 1 128 ? -1.419 27.498 10.661 1.00 48.94 128 GLU A N 1
ATOM 1009 C CA . GLU A 1 128 ? -2.701 26.849 10.306 1.00 48.94 128 GLU A CA 1
ATOM 1010 C C . GLU A 1 128 ? -2.669 25.627 9.347 1.00 48.94 128 GLU A C 1
ATOM 1012 O O . GLU A 1 128 ? -3.625 25.372 8.615 1.00 48.94 128 GLU A O 1
ATOM 1017 N N . GLY A 1 129 ? -1.609 24.814 9.395 1.00 43.34 129 GLY A N 1
ATOM 1018 C CA . GLY A 1 129 ? -1.514 23.492 8.763 1.00 43.34 129 GLY A CA 1
ATOM 1019 C C . GLY A 1 129 ? -1.612 22.373 9.806 1.00 43.34 129 GLY A C 1
ATOM 1020 O O . GLY A 1 129 ? -0.984 22.448 10.859 1.00 43.34 129 GLY A O 1
ATOM 1021 N N . LYS A 1 130 ? -2.456 21.367 9.550 1.00 50.28 130 LYS A N 1
ATOM 1022 C CA . LYS A 1 130 ? -2.846 20.309 10.503 1.00 50.28 130 LYS A CA 1
ATOM 1023 C C . LYS A 1 130 ? -1.762 19.233 10.717 1.00 50.28 130 LYS A C 1
ATOM 1025 O O . LYS A 1 130 ? -0.849 19.067 9.926 1.00 50.28 130 LYS A O 1
ATOM 1030 N N . ILE A 1 131 ? -1.919 18.532 11.838 1.00 53.75 131 ILE A N 1
ATOM 1031 C CA . ILE A 1 131 ? -0.914 17.919 12.716 1.00 53.75 131 ILE A CA 1
ATOM 1032 C C . ILE A 1 131 ? -0.347 16.581 12.190 1.00 53.75 131 ILE A C 1
ATOM 1034 O O . ILE A 1 131 ? -1.062 15.582 12.188 1.00 53.75 131 ILE A O 1
ATOM 1038 N N . CYS A 1 132 ? 0.953 16.527 11.883 1.00 53.41 132 CYS A N 1
ATOM 1039 C CA . CYS A 1 132 ? 1.770 15.358 12.221 1.00 53.41 132 CYS A CA 1
ATOM 1040 C C . CYS A 1 132 ? 2.281 15.602 13.647 1.00 53.41 132 CYS A C 1
ATOM 1042 O O . CYS A 1 132 ? 3.100 16.499 13.853 1.00 53.41 132 CYS A O 1
ATOM 1044 N N . GLU A 1 133 ? 1.765 14.896 14.658 1.00 48.09 133 GLU A N 1
ATOM 1045 C CA . GLU A 1 133 ? 2.366 14.985 15.994 1.00 48.09 133 GLU A CA 1
ATOM 1046 C C . GLU A 1 133 ? 3.803 14.484 15.878 1.00 48.09 133 GLU A C 1
ATOM 1048 O O . GLU A 1 133 ? 4.028 13.445 15.266 1.00 48.09 133 GLU A O 1
ATOM 1053 N N . PHE A 1 134 ? 4.773 15.195 16.460 1.00 46.12 134 PHE A N 1
ATOM 1054 C CA . PHE A 1 134 ? 6.146 14.716 16.626 1.00 46.12 134 PHE A CA 1
ATOM 1055 C C . PHE A 1 134 ? 6.159 13.465 17.530 1.00 46.12 134 PHE A C 1
ATOM 1057 O O . PHE A 1 134 ? 6.604 13.501 18.674 1.00 46.12 134 PHE A O 1
ATOM 1064 N N . MET A 1 135 ? 5.672 12.328 17.036 1.00 42.75 135 MET A N 1
ATOM 1065 C CA . MET A 1 135 ? 5.855 11.025 17.657 1.00 42.75 135 MET A CA 1
ATOM 1066 C C . MET A 1 135 ? 7.271 10.572 17.321 1.00 42.75 135 MET A C 1
ATOM 1068 O O . MET A 1 135 ? 7.506 9.743 16.442 1.00 42.75 135 MET A O 1
ATOM 1072 N N . THR A 1 136 ? 8.236 11.100 18.075 1.00 46.06 136 THR A N 1
ATOM 1073 C CA . THR A 1 136 ? 9.630 10.628 18.115 1.00 46.06 136 THR A CA 1
ATOM 1074 C C . THR A 1 136 ? 9.736 9.116 18.361 1.00 46.06 136 THR A C 1
ATOM 1076 O O . THR A 1 136 ? 10.787 8.540 18.116 1.00 46.06 136 THR A O 1
ATOM 1079 N N . SER A 1 137 ? 8.652 8.444 18.768 1.00 41.69 137 SER A N 1
ATOM 1080 C CA . SER A 1 137 ? 8.551 6.991 18.943 1.00 41.69 137 SER A CA 1
ATOM 1081 C C . SER A 1 137 ? 8.349 6.181 17.647 1.00 41.69 137 SER A C 1
ATOM 1083 O O . SER A 1 137 ? 8.890 5.078 17.553 1.00 41.69 137 SER A O 1
ATOM 1085 N N . LEU A 1 138 ? 7.615 6.674 16.638 1.00 45.28 138 LEU A N 1
ATOM 1086 C CA . LEU A 1 138 ? 7.293 5.871 15.438 1.00 45.28 138 LEU A CA 1
ATOM 1087 C C . LEU A 1 138 ? 8.430 5.836 14.413 1.00 45.28 138 LEU A C 1
ATOM 1089 O O . LEU A 1 138 ? 8.586 4.838 13.707 1.00 45.28 138 LEU A O 1
ATOM 1093 N N . VAL A 1 139 ? 9.277 6.869 14.402 1.00 46.25 139 VAL A N 1
ATOM 1094 C CA . VAL A 1 139 ? 10.517 6.894 13.610 1.00 46.25 139 VAL A CA 1
ATOM 1095 C C . VAL A 1 139 ? 11.412 5.707 13.985 1.00 46.25 139 VAL A C 1
ATOM 1097 O O . VAL A 1 139 ? 11.964 5.058 13.102 1.00 46.25 139 VAL A O 1
ATOM 1100 N N . TYR A 1 140 ? 11.479 5.339 15.272 1.00 41.44 140 TYR A N 1
ATOM 1101 C CA . TYR A 1 140 ? 12.227 4.157 15.715 1.00 41.44 140 TYR A CA 1
ATOM 1102 C C . TYR A 1 140 ? 11.597 2.838 15.265 1.00 41.44 140 TYR A C 1
ATOM 1104 O O . TYR A 1 140 ? 12.331 1.905 14.953 1.00 41.44 140 TYR A O 1
ATOM 1112 N N . SER A 1 141 ? 10.265 2.733 15.207 1.00 43.34 141 SER A N 1
ATOM 1113 C CA . SER A 1 141 ? 9.608 1.476 14.827 1.00 43.34 141 SER A CA 1
ATOM 1114 C C . SER A 1 141 ? 9.785 1.170 13.337 1.00 43.34 141 SER A C 1
ATOM 1116 O O . SER A 1 141 ? 10.166 0.053 12.989 1.00 43.34 141 SER A O 1
ATOM 1118 N N . TYR A 1 142 ? 9.615 2.162 12.460 1.00 44.88 142 TYR A N 1
ATOM 1119 C CA . TYR A 1 142 ? 9.852 1.978 11.025 1.00 44.88 142 TYR A CA 1
ATOM 1120 C C . TYR A 1 142 ? 11.350 1.882 10.682 1.00 44.88 142 TYR A C 1
ATOM 1122 O O . TYR A 1 142 ? 11.721 1.046 9.858 1.00 44.88 142 TYR A O 1
ATOM 1130 N N . ALA A 1 143 ? 12.234 2.616 11.373 1.00 40.62 143 ALA A N 1
ATOM 1131 C CA . ALA A 1 143 ? 13.684 2.416 11.253 1.00 40.62 143 ALA A CA 1
ATOM 1132 C C . ALA A 1 143 ? 14.128 1.014 11.721 1.00 40.62 143 ALA A C 1
ATOM 1134 O O . ALA A 1 143 ? 15.021 0.418 11.118 1.00 40.62 143 ALA A O 1
ATOM 1135 N N . ALA A 1 144 ? 13.483 0.443 12.746 1.00 37.66 144 ALA A N 1
ATOM 1136 C CA . ALA A 1 144 ? 13.747 -0.926 13.195 1.00 37.66 144 ALA A CA 1
ATOM 1137 C C . ALA A 1 144 ? 13.310 -1.976 12.158 1.00 37.66 144 ALA A C 1
ATOM 1139 O O . ALA A 1 144 ? 14.033 -2.946 11.933 1.00 37.66 144 ALA A O 1
ATOM 1140 N N . VAL A 1 145 ? 12.187 -1.755 11.459 1.00 43.38 145 VAL A N 1
ATOM 1141 C CA . VAL A 1 145 ? 11.758 -2.615 10.338 1.00 43.38 145 VAL A CA 1
ATOM 1142 C C . VAL A 1 145 ? 12.773 -2.584 9.188 1.00 43.38 145 VAL A C 1
ATOM 1144 O O . VAL A 1 145 ? 12.962 -3.611 8.538 1.00 43.38 145 VAL A O 1
ATOM 1147 N N . ILE A 1 146 ? 13.451 -1.454 8.958 1.00 44.91 146 ILE A N 1
ATOM 1148 C CA . ILE A 1 146 ? 14.508 -1.306 7.941 1.00 44.91 146 ILE A CA 1
ATOM 1149 C C . ILE A 1 146 ? 15.816 -2.001 8.377 1.00 44.91 146 ILE A C 1
ATOM 1151 O O . ILE A 1 146 ? 16.466 -2.659 7.565 1.00 44.91 146 ILE A O 1
ATOM 1155 N N . LEU A 1 147 ? 16.192 -1.933 9.660 1.00 32.41 147 LEU A N 1
ATOM 1156 C CA . LEU A 1 147 ? 17.414 -2.571 10.180 1.00 32.41 147 LEU A CA 1
ATOM 1157 C C . LEU A 1 147 ? 17.369 -4.111 10.157 1.00 32.41 147 LEU A C 1
ATOM 1159 O O . LEU A 1 147 ? 18.386 -4.739 9.859 1.00 32.41 147 LEU A O 1
ATOM 1163 N N . GLU A 1 148 ? 16.214 -4.739 10.398 1.00 36.62 148 GLU A N 1
ATOM 1164 C CA . GLU A 1 148 ? 16.092 -6.208 10.312 1.00 36.62 148 GLU A CA 1
ATOM 1165 C C . GLU A 1 148 ? 16.226 -6.750 8.875 1.00 36.62 148 GLU A C 1
ATOM 1167 O O . GLU A 1 148 ? 16.708 -7.869 8.670 1.00 36.62 148 GLU A O 1
ATOM 1172 N N . VAL A 1 149 ? 15.838 -5.975 7.857 1.00 40.62 149 VAL A N 1
ATOM 1173 C CA . VAL A 1 149 ? 15.951 -6.411 6.450 1.00 40.62 149 VAL A CA 1
ATOM 1174 C C . VAL A 1 149 ? 17.403 -6.331 5.956 1.00 40.62 149 VAL A C 1
ATOM 1176 O O . VAL A 1 149 ? 17.869 -7.209 5.227 1.00 40.62 149 VAL A O 1
ATOM 1179 N N . SER A 1 150 ? 18.174 -5.355 6.435 1.00 35.69 150 SER A N 1
ATOM 1180 C CA . SER A 1 150 ? 19.607 -5.233 6.120 1.00 35.69 150 SER A CA 1
ATOM 1181 C C . SER A 1 150 ? 20.465 -6.346 6.744 1.00 35.69 150 SER A C 1
ATOM 1183 O O . SER A 1 150 ? 21.454 -6.778 6.153 1.00 35.69 150 SER A O 1
ATOM 1185 N N . LEU A 1 151 ? 20.080 -6.864 7.916 1.00 33.81 151 LEU A N 1
ATOM 1186 C CA . LEU A 1 151 ? 20.812 -7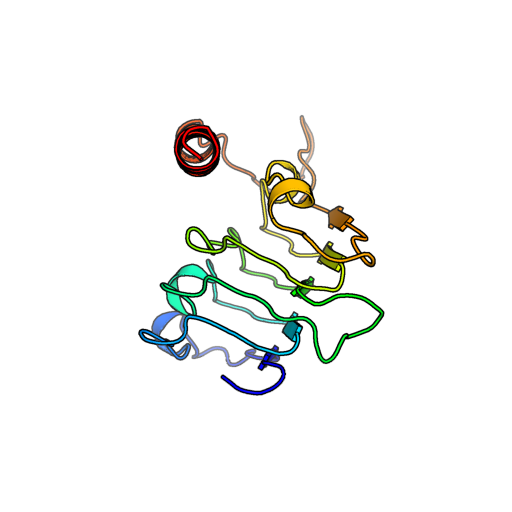.945 8.595 1.00 33.81 151 LEU A CA 1
ATOM 1187 C C . LEU A 1 151 ? 20.499 -9.344 8.042 1.00 33.81 151 LEU A C 1
ATOM 1189 O O . LEU A 1 151 ? 21.277 -10.272 8.241 1.00 33.81 151 LEU A O 1
ATOM 1193 N N . THR A 1 152 ? 19.385 -9.511 7.325 1.00 40.91 152 THR A N 1
ATOM 1194 C CA . THR A 1 152 ? 19.009 -10.796 6.706 1.00 40.91 152 THR A CA 1
ATOM 1195 C C . THR A 1 152 ? 19.481 -10.937 5.255 1.00 40.91 152 THR A C 1
ATOM 1197 O O . THR A 1 152 ? 19.444 -12.037 4.715 1.00 40.91 152 THR A O 1
ATOM 1200 N N . SER A 1 153 ? 19.987 -9.862 4.640 1.00 38.06 153 SER A N 1
ATOM 1201 C CA . SER A 1 153 ? 20.557 -9.852 3.280 1.00 38.06 153 SER A CA 1
ATOM 1202 C C . SER A 1 153 ? 22.093 -9.906 3.237 1.00 38.06 153 SER A C 1
ATOM 1204 O O . SER A 1 153 ? 22.673 -9.898 2.157 1.00 38.06 153 SER A O 1
ATOM 1206 N N . SER A 1 154 ? 22.758 -9.995 4.395 1.00 38.28 154 SER A N 1
ATOM 1207 C CA . SER A 1 154 ? 24.226 -10.055 4.525 1.00 38.28 154 SER A CA 1
ATOM 1208 C C . SER A 1 154 ? 24.774 -11.424 4.973 1.00 38.28 154 SER A C 1
ATOM 1210 O O . SER A 1 154 ? 25.971 -11.560 5.211 1.00 38.28 154 SER A O 1
ATOM 1212 N N . PHE A 1 155 ? 23.930 -12.462 5.005 1.00 43.09 155 PHE A N 1
ATOM 1213 C CA . PHE A 1 155 ? 24.357 -13.866 5.067 1.00 43.09 155 PHE A CA 1
ATOM 1214 C C . PHE A 1 155 ? 23.726 -14.649 3.912 1.00 43.09 155 PHE A C 1
ATOM 1216 O O . PHE A 1 155 ? 22.634 -15.204 4.038 1.00 43.09 155 PHE A O 1
ATOM 1223 N N . GLY A 1 156 ? 24.429 -14.662 2.782 1.00 35.25 156 GLY A N 1
ATOM 1224 C CA . GLY A 1 156 ? 24.131 -15.441 1.583 1.00 35.25 156 GLY A CA 1
ATOM 1225 C C . GLY A 1 156 ? 25.290 -15.346 0.613 1.00 35.25 156 GLY A C 1
ATOM 1226 O O . GLY A 1 156 ? 25.551 -14.211 0.163 1.00 35.25 156 GLY A O 1
#